Protein AF-A0A956RZH8-F1 (afdb_monomer)

Foldseek 3Di:
DYDDPDDPVPPPPPPPPPDPDDDDPDDPPQDDADVPDADAAEAEEEQPADQAAPPVNPDDHVVVVVVVQVVCVVVHNHYHYYYPDNHPPHHCLQADDDPNHRNPND

Secondary structure (DSSP, 8-state):
-------GGGTTSSSSSS-------PPPPPPPPBTTB---EEEEE-----SSEEGGGTEE-HHHHHHHHHHHHTT-S-EEEEE-S---SPPHHHH-EETTEE----

Radius of gyration: 28.51 Å; Cα contacts (8 Å, |Δi|>4): 85; chains: 1; bounding box: 50×88×48 Å

Nearest PDB structures (foldseek):
  3n7a-assembly2_X  TM=5.213E-01  e=4.227E+00  Mycobacterium tuberculosis
  6dev-assembly1_B  TM=5.641E-01  e=5.736E+00  Homo sapiens

Mean predicted aligned error: 14.96 Å

Sequence (106 aa):
MGRRRGGWAGLLRTGLAMLATGCATAPPAAVAPRDGRVDIVFLHLNDVYEITPVEGGRAGGLGRVATLRERWAAQEPVLVTTFGGDLLSPSAMGTARVDGERLAGA

Structure (mmCIF, N/CA/C/O backbone):
data_AF-A0A956RZH8-F1
#
_entry.id   AF-A0A956RZH8-F1
#
loop_
_atom_site.group_PDB
_atom_site.id
_atom_site.type_symbol
_atom_site.label_atom_id
_atom_site.label_alt_id
_atom_site.label_comp_id
_atom_site.label_asym_id
_atom_site.label_entity_id
_atom_site.label_seq_id
_atom_site.pdbx_PDB_ins_code
_atom_site.Cartn_x
_atom_site.Cartn_y
_atom_site.Cartn_z
_atom_site.occupancy
_atom_site.B_iso_or_equiv
_atom_site.auth_seq_id
_atom_site.auth_comp_id
_atom_site.auth_asym_id
_atom_site.auth_atom_id
_atom_site.pdbx_PDB_model_num
ATOM 1 N N . MET A 1 1 ? 7.939 76.300 25.851 1.00 40.00 1 MET A N 1
ATOM 2 C CA . MET A 1 1 ? 8.164 75.661 24.531 1.00 40.00 1 MET A CA 1
ATOM 3 C C . MET A 1 1 ? 9.255 74.614 24.704 1.00 40.00 1 MET A C 1
ATOM 5 O O . MET A 1 1 ? 10.318 74.992 25.145 1.00 40.00 1 MET A O 1
ATOM 9 N N . GLY A 1 2 ? 9.127 73.316 24.468 1.00 42.88 2 GLY A N 1
ATOM 10 C CA . GLY A 1 2 ? 8.081 72.519 23.852 1.00 42.88 2 GLY A CA 1
ATOM 11 C C . GLY A 1 2 ? 8.765 71.362 23.119 1.00 42.88 2 GLY A C 1
ATOM 12 O O . GLY A 1 2 ? 9.490 71.627 22.173 1.00 42.88 2 GLY A O 1
ATOM 13 N N . ARG A 1 3 ? 8.442 70.118 23.518 1.00 48.00 3 ARG A N 1
ATOM 14 C CA . ARG A 1 3 ? 8.559 68.866 22.733 1.00 48.00 3 ARG A CA 1
ATOM 15 C C . ARG A 1 3 ? 9.990 68.349 22.450 1.00 48.00 3 ARG A C 1
ATOM 17 O O . ARG A 1 3 ? 10.893 69.118 22.205 1.00 48.00 3 ARG A O 1
ATOM 24 N N . ARG A 1 4 ? 10.290 67.049 22.389 1.00 54.53 4 ARG A N 1
ATOM 25 C CA . ARG A 1 4 ? 9.562 65.785 22.603 1.00 54.53 4 ARG A CA 1
ATOM 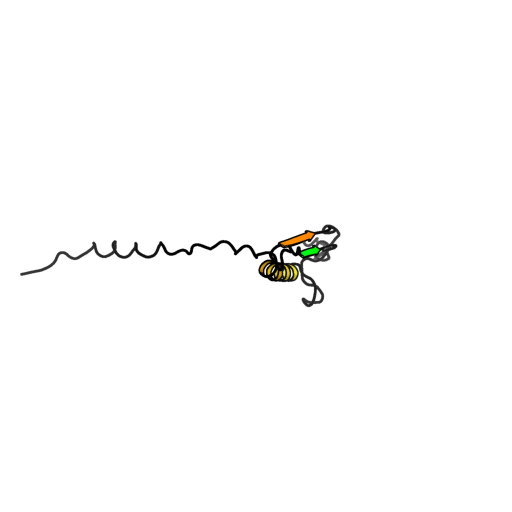26 C C . ARG A 1 4 ? 10.634 64.684 22.621 1.00 54.53 4 ARG A C 1
ATOM 28 O O . ARG A 1 4 ? 11.403 64.578 21.675 1.00 54.53 4 ARG A O 1
ATOM 35 N N . ARG A 1 5 ? 10.650 63.842 23.657 1.00 53.66 5 ARG A N 1
ATOM 36 C CA . ARG A 1 5 ? 11.333 62.540 23.639 1.00 53.66 5 ARG A CA 1
ATOM 37 C C . ARG A 1 5 ? 10.510 61.594 22.749 1.00 53.66 5 ARG A C 1
ATOM 39 O O . ARG A 1 5 ? 9.463 61.126 23.182 1.00 53.66 5 ARG A O 1
ATOM 46 N N . GLY A 1 6 ? 10.923 61.378 21.499 1.00 49.53 6 GLY A N 1
ATOM 47 C CA . GLY A 1 6 ? 10.442 60.271 20.656 1.00 49.53 6 GLY A CA 1
ATOM 48 C C . GLY A 1 6 ? 11.414 59.106 20.841 1.00 49.53 6 GLY A C 1
ATOM 49 O O . GLY A 1 6 ? 12.609 59.276 20.663 1.00 49.53 6 GLY A O 1
ATOM 50 N N . GLY A 1 7 ? 11.017 57.951 21.359 1.00 54.94 7 GLY A N 1
ATOM 51 C CA . GLY A 1 7 ? 9.963 57.106 20.804 1.00 54.94 7 GLY A CA 1
ATOM 52 C C . GLY A 1 7 ? 10.542 55.832 20.170 1.00 54.94 7 GLY A C 1
ATOM 53 O O . GLY A 1 7 ? 9.943 55.301 19.250 1.00 54.94 7 GLY A O 1
ATOM 54 N N . TRP A 1 8 ? 11.698 55.338 20.633 1.00 49.28 8 TRP A N 1
ATOM 55 C CA . TRP A 1 8 ? 12.292 54.076 20.159 1.00 49.28 8 TRP A CA 1
ATOM 56 C C . TRP A 1 8 ? 11.692 52.837 20.853 1.00 49.28 8 TRP A C 1
ATOM 58 O O . TRP A 1 8 ? 11.897 51.712 20.418 1.00 49.28 8 TRP A O 1
ATOM 68 N N . ALA A 1 9 ? 10.872 53.032 21.891 1.00 49.12 9 ALA A N 1
ATOM 69 C CA . ALA A 1 9 ? 10.188 51.957 22.617 1.00 49.12 9 ALA A CA 1
ATOM 70 C C . ALA A 1 9 ? 8.954 51.379 21.884 1.00 49.12 9 ALA A C 1
ATOM 72 O O . ALA A 1 9 ? 8.285 50.490 22.410 1.00 49.12 9 ALA A O 1
ATOM 73 N N . GLY A 1 10 ? 8.623 51.893 20.692 1.00 46.28 10 GLY A N 1
ATOM 74 C CA . GLY A 1 10 ? 7.419 51.510 19.946 1.00 46.28 10 GLY A CA 1
ATOM 75 C C . GLY A 1 10 ? 7.552 50.245 19.097 1.00 46.28 10 GLY A C 1
ATOM 76 O O . GLY A 1 10 ? 6.539 49.612 18.826 1.00 46.28 10 GLY A O 1
ATOM 77 N N . LEU A 1 11 ? 8.767 49.841 18.707 1.00 52.69 11 LEU A N 1
ATOM 78 C CA . LEU A 1 11 ? 8.946 48.697 17.800 1.00 52.69 11 LEU A CA 1
ATOM 79 C C . LEU A 1 11 ? 9.101 47.337 18.495 1.00 52.69 11 LEU A C 1
ATOM 81 O O . LEU A 1 11 ? 9.064 46.318 17.817 1.00 52.69 11 LEU A O 1
ATOM 85 N N . LEU A 1 12 ? 9.213 47.287 19.827 1.00 50.66 12 LEU A N 1
ATOM 86 C CA . LEU A 1 12 ? 9.359 46.015 20.552 1.00 50.66 12 LEU A CA 1
ATOM 87 C C . LEU A 1 12 ? 8.049 45.454 21.135 1.00 50.66 12 LEU A C 1
ATOM 89 O O . LEU A 1 12 ? 8.074 44.402 21.766 1.00 50.66 12 LEU A O 1
ATOM 93 N N . ARG A 1 13 ? 6.904 46.134 20.968 1.00 50.22 13 ARG A N 1
ATOM 94 C CA . ARG A 1 13 ? 5.634 45.740 21.622 1.00 50.22 13 ARG A CA 1
ATOM 95 C C . ARG A 1 13 ? 4.592 45.108 20.692 1.00 50.22 13 ARG A C 1
ATOM 97 O O . ARG A 1 13 ? 3.570 44.645 21.181 1.00 50.22 13 ARG A O 1
ATOM 104 N N . THR A 1 14 ? 4.851 45.018 19.391 1.00 50.28 14 THR A N 1
ATOM 105 C CA . THR A 1 14 ? 3.934 44.438 18.385 1.00 50.28 14 THR A CA 1
ATOM 106 C C . THR A 1 14 ? 4.404 43.089 17.825 1.00 50.28 14 THR A C 1
ATOM 108 O O . THR A 1 14 ? 3.980 42.691 16.749 1.00 50.28 14 THR A O 1
ATOM 111 N N . GLY A 1 15 ? 5.273 42.366 18.542 1.00 51.22 15 GLY A N 1
ATOM 112 C CA . GLY A 1 15 ? 5.832 41.083 18.085 1.00 51.22 15 GLY A CA 1
ATOM 113 C C . GLY A 1 15 ? 5.326 39.817 18.792 1.00 51.22 15 GLY A C 1
ATOM 114 O O . GLY A 1 15 ? 5.778 38.737 18.438 1.00 51.22 15 GLY A O 1
ATOM 115 N N . LEU A 1 16 ? 4.434 39.908 19.792 1.00 57.81 16 LEU A N 1
ATOM 116 C CA . LEU A 1 16 ? 4.185 38.789 20.728 1.00 57.81 16 LEU A CA 1
ATOM 117 C C . LEU A 1 16 ? 2.748 38.222 20.755 1.00 57.81 16 LEU A C 1
ATOM 119 O O . LEU A 1 16 ? 2.439 37.403 21.608 1.00 57.81 16 LEU A O 1
ATOM 123 N N . ALA A 1 17 ? 1.848 38.594 19.842 1.00 53.94 17 ALA A N 1
ATOM 124 C CA . ALA A 1 17 ? 0.428 38.217 19.966 1.00 53.94 17 ALA A CA 1
ATOM 125 C C . ALA A 1 17 ? -0.136 37.351 18.821 1.00 53.94 17 ALA A C 1
ATOM 127 O O . ALA A 1 17 ? -1.300 37.502 18.469 1.00 53.94 17 ALA A O 1
ATOM 128 N N . MET A 1 18 ? 0.649 36.434 18.243 1.00 58.94 18 MET A N 1
ATOM 129 C CA . MET A 1 18 ? 0.129 35.410 17.314 1.00 58.94 18 MET A CA 1
ATOM 130 C C . MET A 1 18 ? 0.881 34.075 17.433 1.00 58.94 18 MET A C 1
ATOM 132 O O . MET A 1 18 ? 1.486 33.614 16.472 1.00 58.94 18 MET A O 1
ATOM 136 N N . LEU A 1 19 ? 0.874 33.437 18.609 1.00 61.22 19 LEU A N 1
ATOM 137 C CA . LEU A 1 19 ? 1.488 32.106 18.747 1.00 61.22 19 LEU A CA 1
ATOM 138 C C . LEU A 1 19 ? 0.790 31.167 19.746 1.00 61.22 19 LEU A C 1
ATOM 140 O O . LEU A 1 19 ? 1.458 30.461 20.492 1.00 61.22 19 LEU A O 1
ATOM 144 N N . ALA A 1 20 ? -0.547 31.142 19.795 1.00 60.38 20 ALA A N 1
ATOM 145 C CA . ALA A 1 20 ? -1.246 30.195 20.678 1.00 60.38 20 ALA A CA 1
ATOM 146 C C . ALA A 1 20 ? -2.636 29.759 20.183 1.00 60.38 20 ALA A C 1
ATOM 148 O O . ALA A 1 20 ? -3.578 29.651 20.965 1.00 60.38 20 ALA A O 1
ATOM 149 N N . THR A 1 21 ? -2.800 29.496 18.886 1.00 67.56 21 THR A N 1
ATOM 150 C CA . THR A 1 21 ? -4.033 28.855 18.388 1.00 67.56 21 THR A CA 1
ATOM 151 C C . THR A 1 21 ? -3.699 27.792 17.345 1.00 67.56 21 THR A C 1
ATOM 153 O O . THR A 1 21 ? -4.087 27.875 16.187 1.00 67.56 21 THR A O 1
ATOM 156 N N . GLY A 1 22 ? -2.911 26.796 17.758 1.00 60.88 22 GLY A N 1
ATOM 157 C CA . GLY A 1 22 ? -2.734 25.545 17.019 1.00 60.88 22 GLY A CA 1
ATOM 158 C C . GLY A 1 22 ? -3.712 24.507 17.562 1.00 60.88 22 GLY A C 1
ATOM 159 O O . GLY A 1 22 ? -3.669 24.192 18.746 1.00 60.88 22 GLY A O 1
ATOM 160 N N . CYS A 1 23 ? -4.629 24.054 16.711 1.00 62.06 23 CYS A N 1
ATOM 161 C CA . CYS A 1 23 ? -5.792 23.232 17.039 1.00 62.06 23 CYS A CA 1
ATOM 162 C C . CYS A 1 23 ? -5.449 21.939 17.797 1.00 62.06 23 CYS A C 1
ATOM 164 O O . CYS A 1 23 ? -4.573 21.183 17.382 1.00 62.06 23 CYS A O 1
ATOM 166 N N . ALA A 1 24 ? -6.219 21.634 18.845 1.00 62.75 24 ALA A N 1
ATOM 167 C CA . ALA A 1 24 ? -6.303 20.285 19.385 1.00 62.75 24 ALA A CA 1
ATOM 168 C C . ALA A 1 24 ? -6.921 19.378 18.310 1.00 62.75 24 ALA A C 1
ATOM 170 O O . ALA A 1 24 ? -8.113 19.476 18.017 1.00 62.75 24 ALA A O 1
ATOM 171 N N . THR A 1 25 ? -6.117 18.522 17.684 1.00 64.56 25 THR A N 1
ATOM 172 C CA . THR A 1 25 ? -6.632 17.454 16.826 1.00 64.56 25 THR A CA 1
ATOM 173 C C . THR A 1 25 ? -7.315 16.438 17.728 1.00 64.56 25 THR A C 1
ATOM 175 O O . THR A 1 25 ? -6.642 15.680 18.429 1.00 64.56 25 THR A O 1
ATOM 178 N N . ALA A 1 26 ? -8.648 16.452 17.758 1.00 65.75 26 ALA A N 1
ATOM 179 C CA . ALA A 1 26 ? -9.409 15.378 18.377 1.00 65.75 26 ALA A CA 1
ATOM 180 C C . ALA A 1 26 ? -8.984 14.044 17.731 1.00 65.75 26 ALA A C 1
ATOM 182 O O . ALA A 1 26 ? -8.844 13.995 16.503 1.00 65.75 26 ALA A O 1
ATOM 183 N N . PRO A 1 27 ? -8.741 12.980 18.519 1.00 62.62 27 PRO A N 1
ATOM 184 C CA . PRO A 1 27 ? -8.464 11.671 17.951 1.00 62.62 27 PRO A CA 1
ATOM 185 C C . PRO A 1 27 ? -9.645 11.256 17.062 1.00 62.62 27 PRO A C 1
ATOM 187 O O . PRO A 1 27 ? -10.788 11.606 17.381 1.00 62.62 27 PRO A O 1
ATOM 190 N N . PRO A 1 28 ? -9.399 10.545 15.947 1.00 62.72 28 PRO A N 1
ATOM 191 C CA . PRO A 1 28 ? -10.481 10.037 15.118 1.00 62.72 28 PRO A CA 1
ATOM 192 C C . PRO A 1 28 ? -11.443 9.252 16.010 1.00 62.72 28 PRO A C 1
ATOM 194 O O . PRO A 1 28 ? -11.021 8.401 16.796 1.00 62.72 28 PRO A O 1
ATOM 197 N N . ALA A 1 29 ? -12.727 9.609 15.946 1.00 61.38 29 ALA A N 1
ATOM 198 C CA . ALA A 1 29 ? -13.755 8.954 16.735 1.00 61.38 29 ALA A CA 1
ATOM 199 C C . ALA A 1 29 ? -13.704 7.450 16.447 1.00 61.38 29 ALA A C 1
ATOM 201 O O . ALA A 1 29 ? -13.761 7.036 15.289 1.00 61.38 29 ALA A O 1
ATOM 202 N N . ALA A 1 30 ? -13.575 6.640 17.499 1.00 62.19 30 ALA A N 1
ATOM 203 C CA . ALA A 1 30 ? -13.709 5.200 17.371 1.00 62.19 30 ALA A CA 1
ATOM 204 C C . ALA A 1 30 ? -15.100 4.911 16.792 1.00 62.19 30 ALA A C 1
ATOM 206 O O . ALA A 1 30 ? -16.114 5.267 17.399 1.00 62.19 30 ALA A O 1
ATOM 207 N N . VAL A 1 31 ? -15.153 4.329 15.593 1.00 65.06 31 VAL A N 1
ATOM 208 C CA . VAL A 1 31 ? -16.424 3.966 14.962 1.00 65.06 31 VAL A CA 1
ATOM 209 C C . VAL A 1 31 ? -17.052 2.876 15.822 1.00 65.06 31 VAL A C 1
ATOM 211 O O . VAL A 1 31 ? -16.450 1.825 16.046 1.00 65.06 31 VAL A O 1
ATOM 214 N N . ALA A 1 32 ? -18.244 3.147 16.347 1.00 65.06 32 ALA A N 1
ATOM 215 C CA . ALA A 1 32 ? -18.984 2.166 17.122 1.00 65.06 32 ALA A CA 1
ATOM 216 C C . ALA A 1 32 ? -19.334 0.948 16.237 1.00 65.06 32 ALA A C 1
ATOM 218 O O . ALA A 1 32 ? -19.651 1.136 15.058 1.00 65.06 32 ALA A O 1
ATOM 219 N N . PRO A 1 33 ? -19.302 -0.283 16.781 1.00 68.81 33 PRO A N 1
ATOM 220 C CA . PRO A 1 33 ? -19.734 -1.485 16.071 1.00 68.81 33 PRO A CA 1
ATOM 221 C C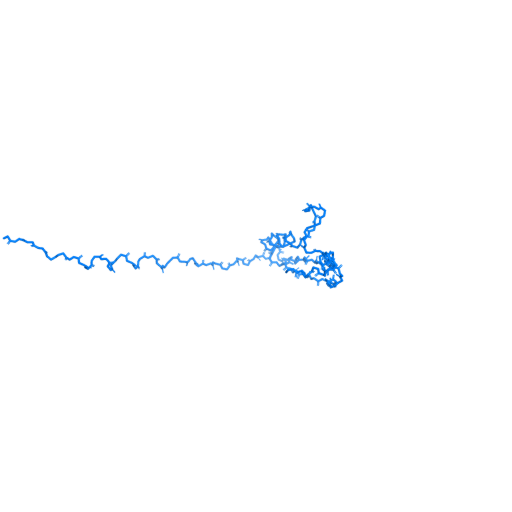 . PRO A 1 33 ? -21.125 -1.299 15.458 1.00 68.81 33 PRO A C 1
ATOM 223 O O . PRO A 1 33 ? -22.057 -0.876 16.149 1.00 68.81 33 PRO A O 1
ATOM 226 N N . ARG A 1 34 ? -21.283 -1.636 14.176 1.00 73.38 34 ARG A N 1
ATOM 227 C CA . ARG A 1 34 ? -22.598 -1.653 13.526 1.00 73.38 34 ARG A CA 1
ATOM 228 C C . ARG A 1 34 ? -23.346 -2.879 14.035 1.00 73.38 34 ARG A C 1
ATOM 230 O O . ARG A 1 34 ? -22.846 -3.993 13.921 1.00 73.38 34 ARG A O 1
ATOM 237 N N . ASP A 1 35 ? -24.503 -2.681 14.659 1.00 82.81 35 ASP A N 1
ATOM 238 C CA . ASP A 1 35 ? -25.365 -3.763 15.162 1.00 82.81 35 ASP A CA 1
ATOM 239 C C . ASP A 1 35 ? -24.646 -4.777 16.082 1.00 82.81 35 ASP A C 1
ATOM 241 O O . ASP A 1 35 ? -24.960 -5.968 16.100 1.00 82.81 35 ASP A O 1
ATOM 245 N N . GLY A 1 36 ? -23.641 -4.314 16.838 1.00 84.12 36 GLY A N 1
ATOM 246 C CA . GLY A 1 36 ? -22.830 -5.162 17.721 1.00 84.12 36 GLY A CA 1
ATOM 247 C C . GLY A 1 36 ? -21.823 -6.072 17.002 1.00 84.12 36 GLY A C 1
ATOM 248 O O . GLY A 1 36 ? -21.226 -6.938 17.641 1.00 84.12 36 GLY A O 1
ATOM 249 N N . ARG A 1 37 ? -21.616 -5.889 15.693 1.00 84.25 37 ARG A N 1
ATOM 250 C CA . ARG A 1 37 ? -20.635 -6.616 14.876 1.00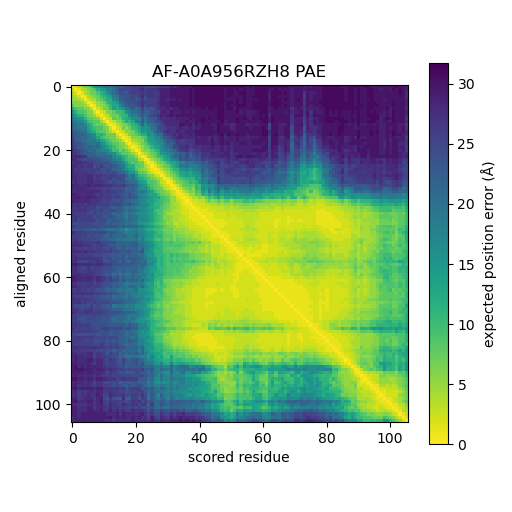 84.25 37 ARG A CA 1
ATOM 251 C C . ARG A 1 37 ? -19.437 -5.728 14.551 1.00 84.25 37 ARG A C 1
ATOM 253 O O . ARG A 1 37 ? -19.561 -4.513 14.402 1.00 84.25 37 ARG A O 1
ATOM 260 N N . VAL A 1 38 ? -18.270 -6.357 14.447 1.00 84.44 38 VAL A N 1
ATOM 261 C CA . VAL A 1 38 ? -17.041 -5.717 13.970 1.00 84.44 38 VAL A CA 1
ATOM 262 C C . VAL A 1 38 ? -16.751 -6.258 12.581 1.00 84.44 38 VAL A C 1
ATOM 264 O O . VAL A 1 38 ? -16.468 -7.446 12.430 1.00 84.44 38 VAL A O 1
ATOM 267 N N . ASP A 1 39 ? -16.816 -5.380 11.589 1.00 87.56 39 ASP A N 1
ATOM 268 C CA . ASP A 1 39 ? -16.402 -5.693 10.229 1.00 87.56 39 ASP A CA 1
ATOM 269 C C . ASP A 1 39 ? -14.893 -5.467 10.100 1.00 87.56 39 ASP A C 1
ATOM 271 O O . ASP A 1 39 ? -14.364 -4.435 10.522 1.00 87.56 39 ASP A O 1
ATOM 275 N N . ILE A 1 40 ? -14.193 -6.457 9.544 1.00 91.31 40 ILE A N 1
ATOM 276 C CA . ILE A 1 40 ? -12.755 -6.396 9.276 1.00 91.31 40 ILE A CA 1
ATOM 277 C C . ILE A 1 40 ? -12.565 -6.483 7.770 1.00 91.31 40 ILE A C 1
ATOM 279 O O . ILE A 1 40 ? -12.942 -7.476 7.144 1.00 9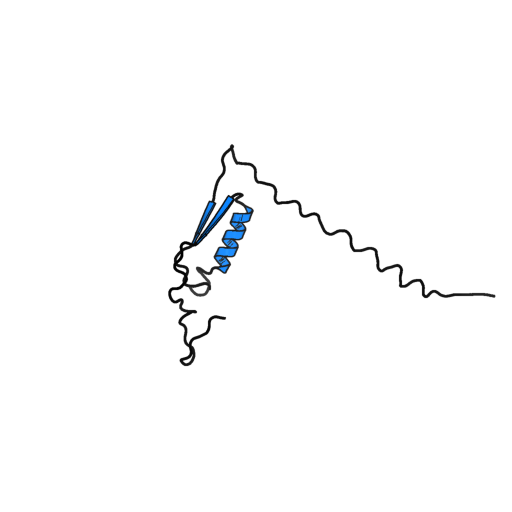1.31 40 ILE A O 1
ATOM 283 N N . VAL A 1 41 ? -11.942 -5.462 7.193 1.00 93.69 41 VAL A N 1
ATOM 284 C CA . VAL A 1 41 ? -11.638 -5.411 5.765 1.00 93.69 41 VAL A CA 1
ATOM 285 C C . VAL A 1 41 ? -10.185 -5.796 5.548 1.00 93.69 41 VAL A C 1
ATOM 287 O O . VAL A 1 41 ? -9.282 -5.209 6.140 1.00 93.69 41 VAL A O 1
ATOM 290 N N . PHE A 1 42 ? -9.950 -6.766 4.668 1.00 96.50 42 PHE A N 1
ATOM 291 C CA . PHE A 1 42 ? -8.610 -7.158 4.247 1.00 96.50 42 PHE A CA 1
ATOM 292 C C . PHE A 1 42 ? -8.319 -6.613 2.851 1.00 96.50 42 PHE A C 1
ATOM 294 O O . PHE A 1 42 ? -8.944 -7.018 1.873 1.00 96.50 42 PHE A O 1
ATOM 301 N N . LEU A 1 43 ? -7.334 -5.721 2.754 1.00 96.69 43 LEU A N 1
ATOM 302 C CA . LEU A 1 43 ? -6.727 -5.324 1.488 1.00 96.69 43 LEU A CA 1
ATOM 303 C C . LEU A 1 43 ? -5.467 -6.161 1.277 1.00 96.69 43 LEU A C 1
ATOM 305 O O . LEU A 1 43 ? -4.461 -5.952 1.951 1.00 96.69 43 LEU A O 1
ATOM 309 N N . HIS A 1 44 ? 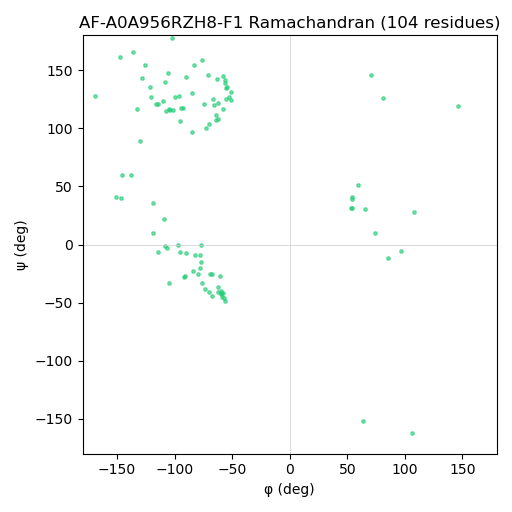-5.524 -7.117 0.360 1.00 96.31 44 HIS A N 1
ATOM 310 C CA . HIS A 1 44 ? -4.411 -8.013 0.061 1.00 96.31 44 HIS A CA 1
ATOM 311 C C . HIS A 1 44 ? -3.786 -7.690 -1.297 1.00 96.31 44 HIS A C 1
ATOM 313 O O . HIS A 1 44 ? -4.497 -7.400 -2.258 1.00 96.31 44 HIS A O 1
ATOM 319 N N . LEU A 1 45 ? -2.458 -7.759 -1.368 1.00 95.38 45 LEU A N 1
ATOM 320 C CA . LEU A 1 45 ? -1.669 -7.619 -2.590 1.00 95.38 45 LEU A CA 1
ATOM 321 C C . LEU A 1 45 ? -0.715 -8.802 -2.726 1.00 95.38 45 LEU A C 1
ATOM 323 O O . LEU A 1 45 ? -0.157 -9.227 -1.723 1.00 95.38 45 LEU A O 1
ATOM 327 N N . ASN A 1 46 ? -0.485 -9.279 -3.945 1.00 94.19 46 ASN A N 1
ATOM 328 C CA . ASN A 1 46 ? 0.504 -10.313 -4.258 1.00 94.19 46 ASN A CA 1
ATOM 329 C C . ASN A 1 46 ? 1.087 -10.081 -5.658 1.00 94.19 46 ASN A C 1
ATOM 331 O O . ASN A 1 46 ? 0.454 -9.374 -6.447 1.00 94.19 46 ASN A O 1
ATOM 335 N N . ASP A 1 47 ? 2.247 -10.678 -5.961 1.00 90.94 47 ASP A N 1
ATOM 336 C CA . ASP A 1 47 ? 2.846 -10.690 -7.311 1.00 90.94 47 ASP A CA 1
ATOM 337 C C . ASP A 1 47 ? 3.009 -9.286 -7.925 1.00 90.94 47 ASP A C 1
ATOM 339 O O . ASP A 1 47 ? 2.751 -9.045 -9.110 1.00 90.94 47 ASP A O 1
ATOM 343 N N . VAL A 1 48 ? 3.391 -8.302 -7.105 1.00 89.19 48 VAL A N 1
ATOM 344 C CA . VAL A 1 48 ? 3.567 -6.928 -7.590 1.00 89.19 48 VAL A CA 1
ATOM 345 C C . VAL A 1 48 ? 4.960 -6.774 -8.180 1.00 89.19 48 VAL A C 1
ATOM 347 O O . VAL A 1 48 ? 5.920 -6.487 -7.470 1.00 89.19 48 VAL A O 1
ATOM 350 N N . TYR A 1 49 ? 5.043 -6.901 -9.501 1.00 86.62 49 TYR A N 1
ATOM 351 C CA . TYR A 1 49 ? 6.296 -6.709 -10.231 1.00 86.62 49 TYR A CA 1
ATOM 352 C C . TYR A 1 49 ? 6.490 -5.272 -10.723 1.00 86.62 49 TYR A C 1
ATOM 354 O O . TYR A 1 49 ? 7.617 -4.814 -10.808 1.00 86.62 49 TYR A O 1
ATOM 362 N N . GLU A 1 50 ? 5.431 -4.503 -10.986 1.00 86.25 50 GLU A N 1
ATOM 363 C CA . GLU A 1 50 ? 5.561 -3.113 -11.449 1.00 86.25 50 GLU A CA 1
ATOM 364 C C . GLU A 1 50 ? 5.017 -2.119 -10.421 1.00 86.25 50 GLU A C 1
ATOM 366 O O . GLU A 1 50 ? 3.838 -2.136 -10.059 1.00 86.25 50 GLU A O 1
ATOM 371 N N . ILE A 1 51 ? 5.883 -1.209 -9.967 1.00 86.81 51 ILE A N 1
ATOM 372 C CA . ILE A 1 51 ? 5.488 -0.111 -9.074 1.00 86.81 51 ILE A CA 1
ATOM 373 C C . ILE A 1 51 ? 4.759 1.002 -9.834 1.00 86.81 51 ILE A C 1
ATOM 375 O O . ILE A 1 51 ? 3.855 1.647 -9.286 1.00 86.81 51 ILE A O 1
ATOM 379 N N . THR A 1 52 ? 5.136 1.217 -11.097 1.00 89.19 52 THR A N 1
ATOM 380 C CA . THR A 1 52 ? 4.542 2.237 -11.960 1.00 89.19 52 THR A CA 1
ATOM 381 C C . THR A 1 52 ? 3.247 1.739 -12.609 1.00 89.19 52 THR A C 1
ATOM 383 O O . THR A 1 52 ? 3.024 0.535 -12.745 1.00 89.19 52 THR A O 1
ATOM 386 N N . PRO A 1 53 ? 2.336 2.653 -12.982 1.00 90.31 53 PRO A N 1
ATOM 387 C CA . PRO A 1 53 ? 1.172 2.300 -13.784 1.00 90.31 53 PRO A CA 1
ATOM 388 C C . PRO A 1 53 ? 1.553 1.623 -15.109 1.00 90.31 53 PRO A C 1
ATOM 390 O O . PRO A 1 53 ? 2.480 2.053 -15.791 1.00 90.31 53 PRO A O 1
ATOM 393 N N . VAL A 1 54 ? 0.766 0.628 -15.513 1.00 86.38 54 VAL A N 1
ATOM 394 C CA . VAL A 1 54 ? 0.916 -0.099 -16.784 1.00 86.38 54 VAL A CA 1
ATOM 395 C C . VAL A 1 54 ? -0.118 0.377 -17.812 1.00 86.38 54 VAL A C 1
ATOM 397 O O . VAL A 1 54 ? -0.941 1.252 -17.522 1.00 86.38 54 VAL A O 1
ATOM 400 N N . GLU A 1 55 ? -0.064 -0.167 -19.034 1.00 87.75 55 GLU A N 1
ATOM 401 C CA . GLU A 1 55 ? -0.993 0.164 -20.133 1.00 87.75 55 GLU A CA 1
ATOM 402 C C . GLU A 1 55 ? -1.062 1.675 -20.432 1.00 87.75 55 GLU A C 1
ATOM 404 O O . GLU A 1 55 ? -2.135 2.254 -20.620 1.00 87.75 55 GLU A O 1
ATOM 409 N N . GLY A 1 56 ? 0.090 2.354 -20.403 1.00 86.38 56 GLY A N 1
ATOM 410 C CA . GLY A 1 56 ? 0.161 3.803 -20.620 1.00 86.38 56 GLY A CA 1
ATOM 411 C C . GLY A 1 56 ? -0.528 4.623 -19.524 1.00 86.38 56 GLY A C 1
ATOM 412 O O . GLY A 1 56 ? -1.086 5.681 -19.803 1.00 86.38 56 GLY A O 1
ATOM 413 N N . GLY A 1 57 ? -0.545 4.128 -18.283 1.00 88.94 57 GLY A N 1
ATOM 414 C CA . GLY A 1 57 ? -1.145 4.824 -17.141 1.00 88.94 57 GLY A CA 1
ATOM 415 C C . GLY A 1 57 ? -2.571 4.397 -16.803 1.00 88.94 57 GLY A C 1
ATOM 416 O O . GLY A 1 57 ? -3.118 4.833 -15.786 1.00 88.94 57 GLY A O 1
ATOM 417 N N . ARG A 1 58 ? -3.189 3.534 -17.614 1.00 91.88 58 ARG A N 1
ATOM 418 C CA . ARG A 1 58 ? -4.609 3.173 -17.486 1.00 91.88 58 ARG A CA 1
ATOM 419 C C . ARG A 1 58 ? -4.879 2.138 -16.394 1.00 91.88 58 ARG A C 1
ATOM 421 O O . ARG A 1 58 ? -5.965 2.157 -15.822 1.00 91.88 58 ARG A O 1
ATOM 428 N N . ALA A 1 59 ? -3.892 1.311 -16.047 1.00 91.62 59 ALA A N 1
ATOM 429 C CA . ALA A 1 59 ? -4.046 0.217 -15.086 1.00 91.62 59 ALA A CA 1
ATOM 430 C C . ALA A 1 59 ? -2.874 0.131 -14.088 1.00 91.62 59 ALA A C 1
ATOM 432 O O . ALA A 1 59 ? -1.855 0.805 -14.242 1.00 91.62 59 ALA A O 1
ATOM 433 N N . GLY A 1 60 ? -3.058 -0.625 -13.001 1.00 91.12 60 GLY A N 1
ATOM 434 C CA . GLY A 1 60 ? -2.014 -0.928 -12.007 1.00 91.12 60 GLY A CA 1
ATOM 435 C C . GLY A 1 60 ? -1.451 0.265 -11.216 1.00 91.12 60 GLY A C 1
ATOM 436 O O . GLY A 1 60 ? -2.133 1.266 -10.997 1.00 91.12 60 GLY A O 1
ATOM 437 N N . GLY A 1 61 ? -0.198 0.143 -10.777 1.00 91.69 61 GLY A N 1
ATOM 438 C CA . GLY A 1 61 ? 0.548 1.179 -10.062 1.00 91.69 61 GLY A CA 1
ATOM 439 C C . GLY A 1 61 ? 0.232 1.274 -8.566 1.00 91.69 61 GLY A C 1
ATOM 440 O O . GLY A 1 61 ? -0.913 1.490 -8.154 1.00 91.69 61 GLY A O 1
ATOM 441 N N . LEU A 1 62 ? 1.275 1.202 -7.734 1.00 93.75 62 LEU A N 1
ATOM 442 C CA . LEU A 1 62 ? 1.122 1.257 -6.276 1.00 93.75 62 LEU A CA 1
ATOM 443 C C . LEU A 1 62 ? 0.638 2.623 -5.773 1.00 93.75 62 LEU A C 1
ATOM 445 O O . LEU A 1 62 ? -0.044 2.681 -4.754 1.00 93.75 62 LEU A O 1
ATOM 449 N N . GLY A 1 63 ? 0.881 3.709 -6.515 1.00 94.62 63 GLY A N 1
ATOM 450 C CA . GLY A 1 63 ? 0.294 5.018 -6.200 1.00 94.62 63 GLY A CA 1
ATOM 451 C C . GLY A 1 63 ? -1.241 4.999 -6.221 1.00 94.62 63 GLY A C 1
ATOM 452 O O . GLY A 1 63 ? -1.884 5.549 -5.332 1.00 94.62 63 GLY A O 1
ATOM 453 N N . ARG A 1 64 ? -1.849 4.285 -7.180 1.00 95.06 64 ARG A N 1
ATOM 454 C CA . ARG A 1 64 ? -3.311 4.121 -7.258 1.00 95.06 64 ARG A CA 1
ATOM 455 C C . ARG A 1 64 ? -3.837 3.238 -6.128 1.00 95.06 64 ARG A C 1
ATOM 457 O O . ARG A 1 64 ? -4.877 3.551 -5.549 1.00 95.06 64 ARG A O 1
ATOM 464 N N . VAL A 1 65 ? -3.116 2.162 -5.805 1.00 95.88 65 VAL A N 1
ATOM 465 C CA . VAL A 1 65 ? -3.422 1.297 -4.652 1.00 95.88 65 VAL A CA 1
ATOM 466 C C . VAL A 1 65 ? -3.400 2.109 -3.358 1.00 95.88 65 VAL A C 1
ATOM 468 O O . VAL A 1 65 ? -4.332 1.996 -2.566 1.00 95.88 65 VAL A O 1
ATOM 471 N N . ALA A 1 66 ? -2.391 2.960 -3.158 1.00 96.50 66 ALA A N 1
ATOM 472 C CA . ALA A 1 66 ? -2.285 3.813 -1.978 1.00 96.50 66 ALA A CA 1
ATOM 473 C C . ALA A 1 66 ? -3.519 4.715 -1.827 1.00 96.50 66 ALA A C 1
ATOM 475 O O . ALA A 1 66 ? -4.139 4.728 -0.765 1.00 96.50 66 ALA A O 1
ATOM 476 N N . THR A 1 67 ? -3.966 5.360 -2.910 1.00 96.69 67 THR A N 1
ATOM 477 C CA . THR A 1 67 ? -5.193 6.174 -2.885 1.00 96.69 67 THR A CA 1
ATOM 478 C C . THR A 1 67 ? -6.447 5.348 -2.565 1.00 96.69 67 THR A C 1
ATOM 480 O O . THR A 1 67 ? -7.364 5.832 -1.904 1.00 96.69 67 THR A O 1
ATOM 483 N N . LEU A 1 68 ? -6.544 4.100 -3.039 1.00 95.00 68 LEU A N 1
ATOM 484 C CA . LEU A 1 68 ? -7.663 3.211 -2.690 1.00 95.00 68 LEU A CA 1
ATOM 485 C C . LEU A 1 68 ? -7.628 2.814 -1.212 1.00 95.00 68 LEU A C 1
ATOM 487 O O . LEU A 1 68 ? -8.652 2.909 -0.537 1.00 95.00 68 LEU A O 1
ATOM 491 N N . ARG A 1 69 ? -6.449 2.452 -0.696 1.00 96.69 69 ARG A N 1
ATOM 492 C CA . ARG A 1 69 ? -6.241 2.156 0.725 1.00 96.69 69 ARG A CA 1
ATOM 493 C C . ARG A 1 69 ? -6.656 3.337 1.598 1.00 96.69 69 ARG A C 1
ATOM 495 O O . ARG A 1 69 ? -7.376 3.133 2.565 1.00 96.69 69 ARG A O 1
ATOM 502 N N . GLU A 1 70 ? -6.217 4.552 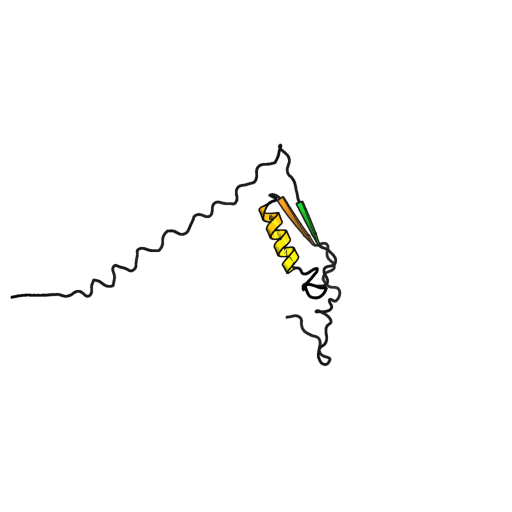1.277 1.00 95.81 70 GLU A N 1
ATOM 503 C CA . GLU A 1 70 ? -6.566 5.765 2.033 1.00 95.81 70 GLU A CA 1
ATOM 504 C C . GLU A 1 70 ? -8.076 6.009 2.059 1.00 95.81 70 GLU A C 1
ATOM 506 O O . GLU A 1 70 ? -8.642 6.293 3.114 1.00 95.81 70 GLU A O 1
ATOM 511 N N . ARG A 1 71 ? -8.748 5.828 0.916 1.00 94.81 71 ARG A N 1
ATOM 512 C CA . ARG A 1 71 ? -10.207 5.959 0.831 1.00 94.81 71 ARG A CA 1
ATOM 513 C C . ARG A 1 71 ? -10.941 4.938 1.692 1.00 94.81 71 ARG A C 1
ATOM 515 O O . ARG A 1 71 ? -11.927 5.311 2.320 1.00 94.81 71 ARG A O 1
ATOM 522 N N . TRP A 1 72 ? -10.487 3.687 1.733 1.00 93.69 72 TRP A N 1
ATOM 523 C CA . TRP A 1 72 ? -11.090 2.672 2.601 1.00 93.69 72 TRP A CA 1
ATOM 524 C C . TRP A 1 72 ? -10.738 2.867 4.069 1.00 93.69 72 TRP A C 1
ATOM 526 O O . TRP A 1 72 ? -11.618 2.736 4.906 1.00 93.69 72 TRP A O 1
ATOM 536 N N . ALA A 1 73 ? -9.513 3.276 4.395 1.00 92.12 73 ALA A N 1
ATOM 537 C CA . ALA A 1 73 ? -9.121 3.585 5.769 1.00 92.12 73 ALA A CA 1
ATOM 538 C C . ALA A 1 73 ? -9.955 4.725 6.382 1.00 92.12 73 ALA A C 1
ATOM 540 O O . ALA A 1 73 ? -10.127 4.778 7.594 1.00 92.12 73 ALA A O 1
ATOM 541 N N . ALA A 1 74 ? -10.480 5.635 5.554 1.00 91.00 74 ALA A N 1
ATOM 542 C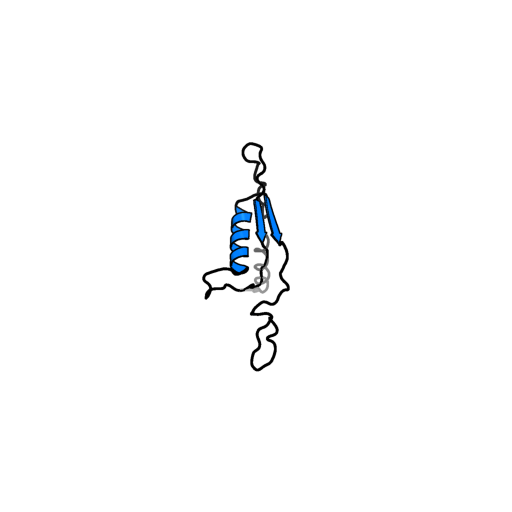 CA . ALA A 1 74 ? -11.381 6.698 5.997 1.00 91.00 74 ALA A CA 1
ATOM 543 C C . ALA A 1 74 ? -12.830 6.230 6.243 1.00 91.00 74 ALA A C 1
ATOM 545 O O . ALA A 1 74 ? -13.584 6.927 6.916 1.00 91.00 74 ALA A O 1
ATOM 546 N N . GLN A 1 75 ? -13.235 5.091 5.673 1.00 88.50 75 GLN A N 1
ATOM 547 C CA . GLN A 1 75 ? -14.609 4.572 5.732 1.00 88.50 75 GLN A CA 1
ATOM 548 C C . GLN A 1 75 ? -14.748 3.395 6.700 1.00 88.50 75 GLN A C 1
ATOM 550 O O . GLN A 1 75 ? -15.787 3.243 7.341 1.00 88.50 75 GLN A O 1
ATOM 555 N N . GLU A 1 76 ? -13.697 2.587 6.808 1.00 86.94 76 GLU A N 1
ATOM 556 C CA . GLU A 1 76 ? -13.693 1.315 7.512 1.00 86.94 76 GLU A CA 1
ATOM 557 C C . GLU A 1 76 ? -12.850 1.412 8.785 1.00 86.94 76 GLU A C 1
ATOM 559 O O . GLU A 1 76 ? -11.659 1.727 8.713 1.00 86.94 76 GLU A O 1
ATOM 564 N N . PRO A 1 77 ? -13.422 1.114 9.963 1.00 81.06 77 PRO A N 1
ATOM 565 C CA . PRO A 1 77 ? -12.696 1.245 11.223 1.00 81.06 77 PRO A CA 1
ATOM 566 C C . PRO A 1 77 ? -11.571 0.234 11.401 1.00 81.06 77 PRO A C 1
ATOM 568 O O . PRO A 1 77 ? -10.625 0.502 12.142 1.00 81.06 77 PRO A O 1
ATOM 571 N N . VAL A 1 78 ? -11.669 -0.924 10.746 1.00 90.56 78 VAL A N 1
ATOM 572 C CA . VAL A 1 78 ? -10.669 -1.988 10.831 1.00 90.56 78 VAL A CA 1
ATOM 573 C C . VAL A 1 78 ? -10.281 -2.430 9.424 1.00 90.56 78 VAL A C 1
ATOM 575 O O . VAL A 1 78 ? -10.863 -3.351 8.855 1.00 90.56 78 VAL A O 1
ATOM 578 N N . LEU A 1 79 ? -9.269 -1.763 8.866 1.00 94.50 79 LEU A N 1
ATOM 579 C CA . LEU A 1 79 ? -8.631 -2.135 7.605 1.00 94.50 79 LEU A CA 1
ATOM 580 C C . LEU A 1 79 ? -7.270 -2.784 7.871 1.00 94.50 79 LEU A C 1
ATOM 582 O O . LEU A 1 79 ? -6.337 -2.133 8.344 1.00 94.50 79 LEU A O 1
ATOM 586 N N . VAL A 1 80 ? -7.128 -4.050 7.493 1.00 96.38 80 VAL A N 1
ATOM 587 C CA . VAL A 1 80 ? -5.861 -4.782 7.517 1.00 96.38 80 VAL A CA 1
ATOM 588 C C . VAL A 1 80 ? -5.309 -4.835 6.098 1.00 96.38 80 VAL A C 1
ATOM 590 O O . VAL A 1 80 ? -5.910 -5.424 5.205 1.00 96.38 80 VAL A O 1
ATOM 593 N N . THR A 1 81 ? -4.154 -4.211 5.869 1.00 96.94 81 THR A N 1
ATOM 594 C CA . THR A 1 81 ? -3.437 -4.333 4.592 1.00 96.94 81 THR A CA 1
ATOM 595 C C . THR A 1 81 ? -2.371 -5.415 4.711 1.00 96.94 81 THR A C 1
ATOM 597 O O . THR A 1 81 ? -1.562 -5.379 5.634 1.00 96.94 81 THR A O 1
ATOM 600 N N . THR A 1 82 ? -2.365 -6.368 3.786 1.00 96.62 82 THR A N 1
ATOM 601 C CA . THR A 1 82 ? -1.395 -7.468 3.739 1.00 96.62 82 THR A CA 1
ATOM 602 C C . THR A 1 82 ? -0.716 -7.521 2.379 1.00 96.62 82 THR A C 1
ATOM 604 O O . THR A 1 82 ? -1.276 -7.081 1.373 1.00 96.62 82 THR A O 1
ATOM 607 N N . PHE A 1 83 ? 0.494 -8.070 2.359 1.00 94.38 83 PHE A N 1
ATOM 608 C CA . PHE A 1 83 ? 1.277 -8.255 1.150 1.00 94.38 83 PHE A CA 1
ATOM 609 C C . PHE A 1 83 ? 1.820 -9.691 1.127 1.00 94.38 83 PHE A C 1
ATOM 611 O O . PHE A 1 83 ? 2.550 -10.081 2.035 1.00 94.38 83 PHE A O 1
ATOM 618 N N . GLY A 1 84 ? 1.403 -10.482 0.140 1.00 93.56 84 GLY A N 1
ATOM 619 C CA . GLY A 1 84 ? 1.623 -11.927 0.035 1.00 93.56 84 GLY A CA 1
ATOM 620 C C . GLY A 1 84 ? 3.015 -12.348 -0.434 1.00 93.56 84 GLY A C 1
ATOM 621 O O . GLY A 1 84 ? 3.351 -13.520 -0.310 1.00 93.56 84 GLY A O 1
ATOM 622 N N . GLY A 1 85 ? 3.846 -11.407 -0.884 1.00 88.62 85 GLY A N 1
ATOM 623 C CA . GLY A 1 85 ? 5.203 -11.685 -1.349 1.00 88.62 85 GLY A CA 1
ATOM 624 C C . GLY A 1 85 ? 5.344 -11.594 -2.867 1.00 88.62 85 GLY A C 1
ATOM 625 O O . GLY A 1 85 ? 4.554 -10.932 -3.538 1.00 88.62 85 GLY A O 1
ATOM 626 N N . ASP A 1 86 ? 6.421 -12.190 -3.377 1.00 85.94 86 ASP A N 1
ATOM 627 C CA . ASP A 1 86 ? 6.795 -12.180 -4.795 1.00 85.94 86 ASP A CA 1
ATOM 628 C C . ASP A 1 86 ? 7.008 -10.770 -5.381 1.00 85.94 86 ASP A C 1
ATOM 630 O O . ASP A 1 86 ? 6.487 -10.399 -6.425 1.00 85.94 86 ASP A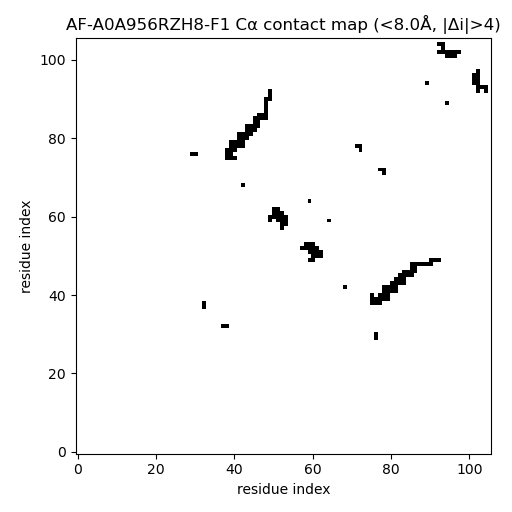 O 1
ATOM 634 N N . LEU A 1 87 ? 7.831 -9.973 -4.680 1.00 80.06 87 LEU A N 1
ATOM 635 C CA . LEU A 1 87 ? 8.295 -8.640 -5.118 1.00 80.06 87 LEU A CA 1
ATOM 636 C C . LEU A 1 87 ? 9.610 -8.656 -5.908 1.00 80.06 87 LEU A C 1
ATOM 638 O O . LEU A 1 87 ? 9.903 -7.714 -6.635 1.00 80.06 87 LEU A O 1
ATOM 642 N N . LEU A 1 88 ? 10.465 -9.656 -5.676 1.00 74.06 88 LEU A N 1
ATOM 643 C CA . LEU A 1 88 ? 11.891 -9.584 -6.032 1.00 74.06 88 LEU A CA 1
ATOM 644 C C . LEU A 1 88 ? 12.229 -10.201 -7.397 1.00 74.06 88 LEU A C 1
ATOM 646 O O . LEU A 1 88 ? 13.369 -10.084 -7.852 1.00 74.06 88 LEU A O 1
ATOM 650 N N . SER A 1 89 ? 11.266 -10.844 -8.059 1.00 68.56 89 SER A N 1
ATOM 651 C CA . SER A 1 89 ? 11.448 -11.313 -9.436 1.00 68.56 89 SER A CA 1
ATOM 652 C C . SER A 1 89 ? 11.465 -10.114 -10.391 1.00 68.56 89 SER A C 1
ATOM 654 O O . SER A 1 89 ? 10.814 -9.104 -10.121 1.00 68.56 89 SER A O 1
AT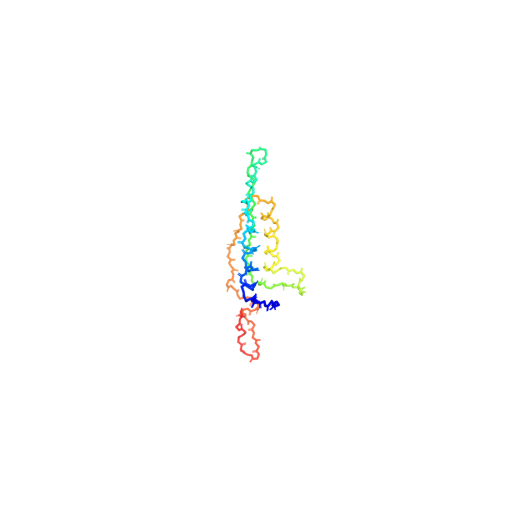OM 656 N N . PRO A 1 90 ? 12.249 -10.168 -11.480 1.00 67.81 90 PRO A N 1
ATOM 657 C CA . PRO A 1 90 ? 12.635 -8.966 -12.199 1.00 67.81 90 PRO A CA 1
ATOM 658 C C . PRO A 1 90 ? 11.440 -8.216 -12.790 1.00 67.81 90 PRO A C 1
ATOM 660 O O . PRO A 1 90 ? 10.726 -8.740 -13.640 1.00 67.81 90 PRO A O 1
ATOM 663 N N . SER A 1 91 ? 11.295 -6.954 -12.398 1.00 70.44 91 SER A N 1
ATOM 664 C CA . SER A 1 91 ? 10.450 -5.995 -13.100 1.00 70.44 91 SER A CA 1
ATOM 665 C C . SER A 1 91 ? 11.125 -5.507 -14.379 1.00 70.44 91 SER A C 1
ATOM 667 O O . SER A 1 91 ? 12.358 -5.573 -14.509 1.00 70.44 91 SER A O 1
ATOM 669 N N . ALA A 1 92 ? 10.348 -4.983 -15.326 1.00 72.31 92 ALA A N 1
ATOM 670 C CA . ALA A 1 92 ? 10.892 -4.324 -16.508 1.00 72.31 92 ALA A CA 1
ATOM 671 C C . ALA A 1 92 ? 11.787 -3.155 -16.082 1.00 72.31 92 ALA A C 1
ATOM 673 O O . ALA A 1 92 ? 12.900 -3.030 -16.582 1.00 72.31 92 ALA A O 1
ATOM 674 N N . MET A 1 93 ? 11.376 -2.374 -15.075 1.00 71.38 93 MET A N 1
ATOM 675 C CA . MET A 1 93 ? 12.227 -1.341 -14.470 1.00 71.38 93 MET A CA 1
ATOM 676 C C . MET A 1 93 ? 13.524 -1.903 -13.862 1.00 71.38 93 MET A C 1
ATOM 678 O O . MET A 1 93 ? 14.586 -1.318 -14.042 1.00 71.38 93 MET A O 1
ATOM 682 N N . GLY A 1 94 ? 13.465 -3.039 -13.164 1.00 71.06 94 GLY A N 1
ATOM 683 C CA . GLY A 1 94 ? 14.615 -3.653 -12.487 1.00 71.06 94 GLY A CA 1
ATOM 684 C C . GLY A 1 94 ? 15.582 -4.393 -13.420 1.00 71.06 94 GLY A C 1
ATOM 685 O O . GLY A 1 94 ? 16.715 -4.705 -13.032 1.00 71.06 94 GLY A O 1
ATOM 686 N N . THR A 1 95 ? 15.157 -4.680 -14.654 1.00 74.62 95 THR A N 1
ATOM 687 C CA . THR A 1 95 ? 15.974 -5.338 -15.690 1.00 74.62 95 THR A CA 1
ATOM 688 C C . THR A 1 95 ? 16.284 -4.477 -16.897 1.00 74.62 95 THR A C 1
ATOM 690 O O . THR A 1 95 ? 17.083 -4.904 -17.738 1.00 74.62 95 THR A O 1
ATOM 693 N N . ALA A 1 96 ? 15.708 -3.279 -16.983 1.00 78.69 96 ALA A N 1
ATOM 694 C CA . ALA A 1 96 ? 15.941 -2.382 -18.095 1.00 78.69 96 ALA A CA 1
ATOM 695 C C . ALA A 1 96 ? 17.438 -2.088 -18.251 1.00 78.69 96 ALA A C 1
ATOM 697 O O . ALA A 1 96 ? 18.183 -1.899 -17.282 1.00 78.69 96 ALA A O 1
ATOM 698 N N . ARG A 1 97 ? 17.877 -2.060 -19.508 1.00 82.06 97 ARG A N 1
ATOM 699 C CA . ARG A 1 97 ? 19.211 -1.618 -19.897 1.00 82.06 97 ARG A CA 1
ATOM 700 C C . ARG A 1 97 ? 19.091 -0.450 -20.859 1.00 82.06 97 ARG A C 1
ATOM 702 O O . ARG A 1 97 ? 18.286 -0.515 -21.785 1.00 82.06 97 ARG A O 1
ATOM 709 N N . VAL A 1 98 ? 19.905 0.575 -20.650 1.00 82.38 98 VAL A N 1
ATOM 710 C CA . VAL A 1 98 ? 20.080 1.699 -21.577 1.00 82.38 98 VAL A CA 1
ATOM 711 C C . VAL A 1 98 ? 21.549 1.722 -21.954 1.00 82.38 98 VAL A C 1
ATOM 713 O O . VAL A 1 98 ? 22.409 1.632 -21.085 1.00 82.38 98 VAL A O 1
ATOM 716 N N . ASP A 1 99 ? 21.825 1.718 -23.257 1.00 88.69 99 ASP A N 1
ATOM 717 C CA . ASP A 1 99 ? 23.186 1.703 -23.808 1.00 88.69 99 ASP A CA 1
ATOM 718 C C . ASP A 1 99 ? 24.072 0.557 -23.277 1.00 88.69 99 ASP A C 1
ATOM 720 O O . ASP A 1 99 ? 25.288 0.668 -23.159 1.00 88.69 99 ASP A O 1
ATOM 724 N N . GLY A 1 100 ? 23.452 -0.586 -22.965 1.00 85.75 100 GLY A N 1
ATOM 725 C CA . GLY A 1 100 ? 24.135 -1.777 -22.449 1.00 85.75 100 GLY A CA 1
ATOM 726 C C . GLY A 1 100 ? 24.350 -1.785 -20.932 1.00 85.75 100 GLY A C 1
ATOM 727 O O . GLY A 1 100 ? 24.618 -2.850 -20.369 1.00 85.75 100 GLY A O 1
ATOM 728 N N . GLU A 1 101 ? 24.143 -0.661 -20.249 1.00 82.88 101 GLU A N 1
ATOM 729 C CA . GLU A 1 101 ? 24.230 -0.565 -18.794 1.00 82.88 101 GLU A CA 1
ATOM 730 C C . GLU A 1 101 ? 22.880 -0.840 -18.136 1.00 82.88 101 GLU A C 1
ATOM 732 O O . GLU A 1 101 ? 21.822 -0.501 -18.668 1.00 82.88 101 GLU A O 1
ATOM 737 N N . ARG A 1 102 ? 22.897 -1.486 -16.964 1.00 77.94 102 ARG A N 1
ATOM 738 C CA . ARG A 1 102 ? 21.675 -1.685 -16.176 1.00 77.94 102 ARG A CA 1
ATOM 739 C C . ARG A 1 102 ? 21.198 -0.318 -15.691 1.00 77.94 102 ARG A C 1
ATOM 741 O O . ARG A 1 102 ? 21.948 0.375 -15.009 1.00 77.94 102 ARG A O 1
ATOM 748 N N . LEU A 1 103 ? 19.944 0.021 -15.979 1.00 73.25 103 LEU A N 1
ATOM 749 C CA . LEU A 1 103 ? 19.268 1.127 -15.314 1.00 73.25 103 LEU A CA 1
ATOM 750 C C . LEU A 1 103 ? 19.188 0.783 -13.827 1.00 73.25 103 LEU A C 1
ATOM 752 O O . LEU A 1 103 ? 18.456 -0.122 -13.423 1.00 73.25 103 LEU A O 1
ATOM 756 N N . ALA A 1 104 ? 19.983 1.465 -13.007 1.00 62.53 104 ALA A N 1
ATOM 757 C CA . ALA A 1 104 ? 19.753 1.470 -11.575 1.00 62.53 104 ALA A CA 1
ATOM 758 C C . ALA A 1 104 ? 18.400 2.157 -11.364 1.00 62.53 104 ALA A C 1
ATOM 760 O O . ALA A 1 104 ? 18.256 3.337 -11.679 1.00 62.53 104 ALA A O 1
ATOM 761 N N . GLY A 1 105 ? 17.391 1.399 -10.926 1.00 58.00 105 GLY A N 1
ATOM 762 C CA . GLY A 1 105 ? 16.132 1.992 -10.481 1.00 58.00 105 GLY A CA 1
ATOM 763 C C . GLY A 1 105 ? 16.451 3.083 -9.459 1.00 58.00 105 GLY A C 1
ATOM 764 O O . GLY A 1 105 ? 17.210 2.822 -8.526 1.00 58.00 105 GLY A O 1
ATOM 765 N N . ALA A 1 106 ? 15.969 4.300 -9.717 1.00 42.97 106 ALA A N 1
ATOM 766 C CA . ALA A 1 106 ? 16.147 5.448 -8.831 1.00 42.97 106 ALA A CA 1
ATOM 767 C C . ALA A 1 106 ? 15.490 5.216 -7.463 1.00 42.97 106 ALA A C 1
ATOM 769 O O . ALA A 1 106 ? 14.426 4.552 -7.431 1.00 42.97 106 ALA A O 1
#

pLDDT: mean 76.92, std 16.7, range [40.0, 96.94]

Solvent-accessible surface area (backbone atoms only — not comparable to full-atom values): 7219 Å² total; per-residue (Å²): 140,80,88,76,94,80,76,78,79,67,78,80,75,82,78,80,89,85,85,85,85,79,78,84,79,73,73,80,76,80,70,72,57,64,94,82,41,83,75,75,45,76,50,75,45,61,66,56,46,59,66,59,50,39,85,92,63,76,40,76,18,52,69,55,51,49,55,52,51,54,57,44,56,74,73,39,89,39,66,47,78,48,75,75,47,64,58,83,60,84,21,70,65,69,62,34,61,59,97,84,41,73,44,72,72,130